Protein AF-A0A842VB21-F1 (afdb_monomer)

Sequence (110 aa):
MLKGRILIIIVIISISLSCAPSVQYQGKSYLRDKQTTINDISVLDEDSDIPLNAKILGSVYIGDSGLSIGCSFDEVINIAKRKAVEVGGDAIYLTEIISPDFSSTCYRIR

Solvent-accessible surface area (backbone atoms only — not comparable to full-atom values): 6630 Å² total; per-residue (Å²): 118,67,69,63,54,52,53,52,51,51,59,63,64,69,64,74,66,78,41,46,55,40,76,48,75,50,74,46,102,67,94,58,68,59,45,93,56,62,89,66,43,44,83,37,46,93,89,49,90,73,63,92,84,66,75,81,58,55,50,65,34,33,39,72,68,83,65,46,47,80,28,49,64,70,43,45,50,49,52,53,38,50,52,26,20,65,61,34,40,62,51,49,73,61,79,41,80,43,69,56,53,98,89,38,90,36,37,31,37,87

Mean predicted aligned error: 7.66 Å

pLDDT: mean 87.47, std 10.83, range [56.66, 97.44]

Radius of gyration: 18.77 Å; Cα contacts (8 Å, |Δi|>4): 161; chains: 1; bounding box: 71×24×35 Å

Nearest PDB structures (foldseek):
  5evg-assembly1_A  TM=6.224E-01  e=1.432E-01  Francisella tularensis subsp. novicida

Foldseek 3Di:
DVVVVVVVVVVVVVPPPPQAWDKDKAFDPDDDDAAPDLVQAAEAEPPDDDDPPDDDGTDMKTGGPQRHDQAEPVSQVSVVSVVCRRSVHRYDYQPDWDDDDPRGNGIIGD

Structure (mmCIF, N/CA/C/O backbone):
data_AF-A0A842VB21-F1
#
_entry.id   AF-A0A842VB21-F1
#
loop_
_atom_site.group_PDB
_atom_site.id
_atom_site.type_symbol
_atom_site.label_atom_id
_atom_site.label_alt_id
_atom_site.label_comp_id
_atom_site.label_asym_id
_atom_site.label_entity_id
_atom_site.label_seq_id
_atom_site.pdbx_PDB_ins_code
_atom_site.Cartn_x
_atom_site.Cartn_y
_atom_site.Cartn_z
_atom_site.occupancy
_atom_site.B_iso_or_equiv
_atom_site.auth_seq_id
_atom_site.auth_comp_id
_atom_site.auth_asym_id
_atom_site.auth_atom_id
_atom_site.pdbx_PDB_model_num
ATOM 1 N N . MET A 1 1 ? 48.153 7.476 8.233 1.00 60.06 1 MET A N 1
ATOM 2 C CA . MET A 1 1 ? 47.335 6.312 7.803 1.00 60.06 1 MET A CA 1
ATOM 3 C C . MET A 1 1 ? 45.970 6.218 8.500 1.00 60.06 1 MET A C 1
ATOM 5 O O . MET A 1 1 ? 45.022 5.808 7.848 1.00 60.06 1 MET A O 1
ATOM 9 N N . LEU A 1 2 ? 45.817 6.621 9.773 1.00 59.59 2 LEU A N 1
ATOM 10 C CA . LEU A 1 2 ? 44.538 6.513 10.505 1.00 59.59 2 LEU A CA 1
ATOM 11 C C . LEU A 1 2 ? 43.439 7.490 10.016 1.00 59.59 2 LEU A C 1
ATOM 13 O O . LEU A 1 2 ? 42.291 7.088 9.875 1.00 59.59 2 LEU A O 1
ATOM 17 N N . LYS A 1 3 ? 43.797 8.736 9.659 1.00 62.97 3 LYS A N 1
ATOM 18 C CA .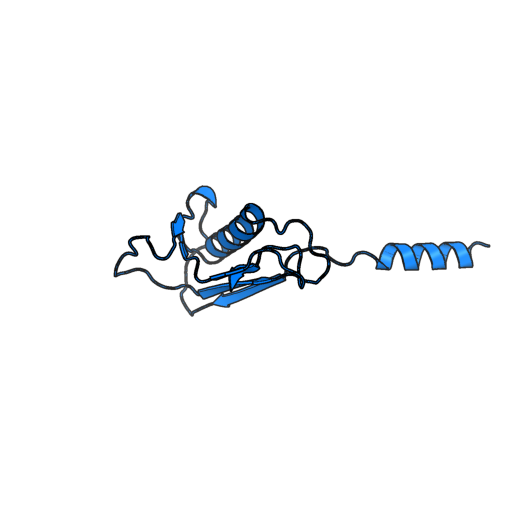 LYS A 1 3 ? 42.860 9.757 9.130 1.00 62.97 3 LYS A CA 1
ATOM 19 C C . LYS A 1 3 ? 42.182 9.360 7.809 1.00 62.97 3 LYS A C 1
ATOM 21 O O . LYS A 1 3 ? 40.994 9.596 7.650 1.00 62.97 3 LYS A O 1
ATOM 26 N N . GLY A 1 4 ? 42.913 8.709 6.898 1.00 67.12 4 GLY A N 1
ATOM 27 C CA . GLY A 1 4 ? 42.347 8.208 5.638 1.00 67.12 4 GLY A CA 1
ATOM 28 C C . GLY A 1 4 ? 41.363 7.054 5.852 1.00 67.12 4 GLY A C 1
ATOM 29 O O . GLY A 1 4 ? 40.323 7.010 5.210 1.00 67.12 4 GLY A O 1
ATOM 30 N N . ARG A 1 5 ? 41.639 6.169 6.822 1.00 72.75 5 ARG A N 1
ATOM 31 C CA . ARG A 1 5 ? 40.734 5.069 7.204 1.00 72.75 5 ARG A CA 1
ATOM 32 C C . ARG A 1 5 ? 39.445 5.596 7.843 1.00 72.75 5 ARG A C 1
ATOM 34 O O . ARG A 1 5 ? 38.380 5.085 7.535 1.00 72.75 5 ARG A O 1
ATOM 41 N N . ILE A 1 6 ? 39.536 6.647 8.662 1.00 77.06 6 ILE A N 1
ATOM 42 C CA . ILE A 1 6 ? 38.368 7.327 9.250 1.00 77.06 6 ILE A CA 1
ATOM 43 C C . ILE A 1 6 ? 37.505 7.986 8.163 1.00 77.06 6 ILE A C 1
ATOM 45 O O . ILE A 1 6 ? 36.289 7.832 8.189 1.00 77.06 6 ILE A O 1
ATOM 49 N N . LEU A 1 7 ? 38.116 8.658 7.179 1.00 74.31 7 LEU A N 1
ATOM 50 C CA . LEU A 1 7 ? 37.379 9.282 6.072 1.00 74.31 7 LEU A CA 1
ATOM 51 C C . LEU A 1 7 ? 36.619 8.239 5.231 1.00 74.31 7 LEU A C 1
ATOM 53 O O . LEU A 1 7 ? 35.460 8.446 4.893 1.00 74.31 7 LEU A O 1
ATOM 57 N N . ILE A 1 8 ? 37.249 7.092 4.953 1.00 79.12 8 ILE A N 1
ATOM 58 C CA . ILE A 1 8 ? 36.628 5.976 4.220 1.00 79.12 8 ILE A CA 1
ATOM 59 C C . ILE A 1 8 ? 35.450 5.382 5.009 1.00 79.12 8 ILE A C 1
ATOM 61 O O . ILE A 1 8 ? 34.405 5.106 4.430 1.00 79.12 8 ILE A O 1
ATOM 65 N N . ILE A 1 9 ? 35.585 5.233 6.331 1.00 77.31 9 ILE A N 1
ATOM 66 C CA . ILE A 1 9 ? 34.505 4.732 7.197 1.00 77.31 9 ILE A CA 1
ATOM 67 C C . ILE A 1 9 ? 33.306 5.695 7.199 1.00 77.31 9 ILE A C 1
ATOM 69 O O . ILE A 1 9 ? 32.170 5.240 7.108 1.00 77.31 9 ILE A O 1
ATOM 73 N N . ILE A 1 10 ? 33.541 7.011 7.240 1.00 75.56 10 ILE A N 1
ATOM 74 C CA .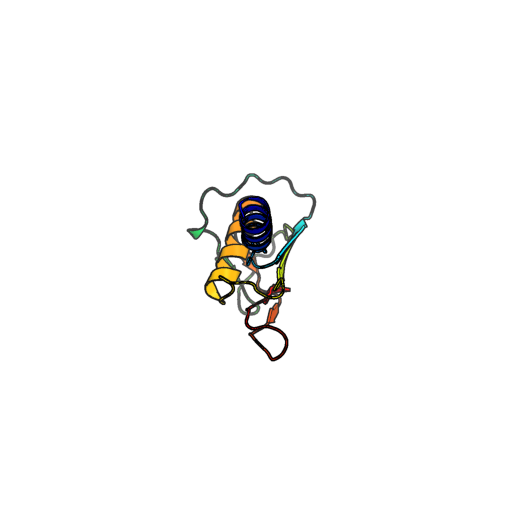 ILE A 1 10 ? 32.469 8.020 7.184 1.00 75.56 10 ILE A CA 1
ATOM 75 C C . ILE A 1 10 ? 31.718 7.948 5.847 1.00 75.56 10 ILE A C 1
ATOM 77 O O . ILE A 1 10 ? 30.491 7.944 5.849 1.00 75.56 10 ILE A O 1
ATOM 81 N N . VAL A 1 11 ? 32.432 7.805 4.724 1.00 73.62 11 VAL A N 1
ATOM 82 C CA . VAL A 1 11 ? 31.824 7.671 3.387 1.00 73.62 11 VAL A CA 1
ATOM 83 C C . VAL A 1 11 ? 30.972 6.401 3.264 1.00 73.62 11 VAL A C 1
ATOM 85 O O . VAL A 1 11 ? 29.896 6.456 2.681 1.00 73.62 11 VAL A O 1
ATOM 88 N N . ILE A 1 12 ? 31.404 5.277 3.848 1.00 68.31 12 ILE A N 1
ATOM 89 C CA . ILE A 1 12 ? 30.644 4.012 3.834 1.00 68.31 12 ILE A CA 1
ATOM 90 C C . ILE A 1 12 ? 29.378 4.104 4.707 1.00 68.31 12 ILE A C 1
ATOM 92 O O . ILE A 1 12 ? 28.335 3.573 4.334 1.00 68.31 12 ILE A O 1
ATOM 96 N N . ILE A 1 13 ? 29.439 4.806 5.843 1.00 67.06 13 ILE A N 1
ATOM 97 C CA . ILE A 1 13 ? 28.294 4.987 6.754 1.00 67.06 13 ILE A CA 1
ATOM 98 C C . ILE A 1 13 ? 27.224 5.915 6.153 1.00 67.06 13 ILE A C 1
ATOM 100 O O . ILE A 1 13 ? 26.045 5.766 6.464 1.00 67.06 13 ILE A O 1
ATOM 104 N N . SER A 1 14 ? 27.597 6.839 5.261 1.00 61.25 14 SER A N 1
ATOM 105 C CA . SER A 1 14 ? 26.656 7.760 4.602 1.00 61.25 14 SER A CA 1
ATOM 106 C C . SER A 1 14 ? 25.774 7.121 3.515 1.00 61.25 14 SER A C 1
ATOM 108 O O . SER A 1 14 ? 24.895 7.798 2.992 1.00 61.25 14 SER A O 1
ATOM 110 N N . ILE A 1 15 ? 25.968 5.839 3.176 1.00 59.38 15 ILE A N 1
ATOM 111 C CA . ILE A 1 15 ? 25.190 5.122 2.142 1.00 59.38 15 ILE A CA 1
ATOM 112 C C . ILE A 1 15 ? 23.947 4.430 2.737 1.00 59.38 15 ILE A C 1
ATOM 114 O O . ILE A 1 15 ? 23.303 3.620 2.079 1.00 59.38 15 ILE A O 1
ATOM 118 N N . SER A 1 16 ? 23.541 4.759 3.966 1.00 56.66 16 SER A N 1
ATOM 119 C CA . SER A 1 16 ? 22.222 4.386 4.497 1.00 56.66 16 SER A CA 1
ATOM 120 C C . SER A 1 16 ? 21.109 5.233 3.859 1.00 56.66 16 SER A C 1
ATOM 122 O O . SER A 1 16 ? 20.314 5.892 4.525 1.00 56.66 16 SER A O 1
ATOM 124 N N . LEU A 1 17 ? 21.057 5.216 2.528 1.00 59.69 17 LEU A N 1
ATOM 125 C CA . LEU A 1 17 ? 19.912 5.657 1.749 1.00 59.69 17 LEU A CA 1
ATOM 126 C C . LEU A 1 17 ? 18.777 4.687 2.088 1.00 59.69 17 LEU A C 1
ATOM 128 O O . LEU A 1 17 ? 18.894 3.483 1.883 1.00 59.69 17 LEU A O 1
ATOM 132 N N . SER A 1 18 ? 17.716 5.197 2.705 1.00 61.56 18 SER A N 1
ATOM 133 C CA . SER A 1 18 ? 16.543 4.410 3.075 1.00 61.56 18 SER A CA 1
ATOM 134 C C . SER A 1 18 ? 15.902 3.833 1.812 1.00 61.56 18 SER A C 1
ATOM 136 O O . SER A 1 18 ? 15.146 4.526 1.138 1.00 61.56 18 SER A O 1
ATOM 138 N N . CYS A 1 19 ? 16.187 2.570 1.493 1.00 82.06 19 CYS A N 1
ATOM 139 C CA . CYS A 1 19 ? 15.643 1.849 0.340 1.00 82.06 19 CYS A CA 1
ATOM 140 C C . CYS A 1 19 ? 14.157 1.471 0.521 1.00 82.06 19 CYS A C 1
ATOM 142 O O . CYS A 1 19 ? 13.757 0.369 0.171 1.00 82.06 19 CYS A O 1
ATOM 144 N N . ALA A 1 20 ? 13.325 2.328 1.110 1.00 89.19 20 ALA A N 1
ATOM 145 C CA . ALA A 1 20 ? 11.913 2.037 1.352 1.00 89.19 20 ALA A CA 1
ATOM 146 C C . ALA A 1 20 ? 11.009 2.753 0.331 1.00 89.19 20 ALA A C 1
ATOM 148 O O . ALA A 1 20 ? 11.347 3.858 -0.112 1.00 89.19 20 ALA A O 1
ATOM 149 N N . PRO A 1 21 ? 9.832 2.186 0.009 1.00 92.69 21 PRO A N 1
ATOM 150 C CA . PRO A 1 21 ? 8.817 2.893 -0.759 1.00 92.69 21 PRO A CA 1
ATOM 151 C C . PRO A 1 21 ? 8.366 4.153 -0.016 1.00 92.69 21 PRO A C 1
ATOM 153 O O . PRO A 1 21 ? 8.247 4.171 1.213 1.00 92.69 21 PRO A O 1
ATOM 156 N N . SER A 1 22 ? 8.073 5.209 -0.765 1.00 94.44 22 SER A N 1
ATOM 157 C CA . SER A 1 22 ? 7.432 6.403 -0.219 1.00 94.44 22 SER A CA 1
ATOM 158 C C . SER A 1 22 ? 5.968 6.115 0.116 1.00 94.44 22 SER A C 1
ATOM 160 O O . SER A 1 22 ? 5.273 5.453 -0.652 1.00 94.44 22 SER A O 1
ATOM 162 N N . VAL A 1 23 ? 5.493 6.627 1.254 1.00 95.75 23 VAL A N 1
ATOM 163 C CA . VAL A 1 23 ? 4.096 6.496 1.690 1.00 95.75 23 VAL A CA 1
ATOM 164 C C . VAL A 1 23 ? 3.583 7.871 2.079 1.00 95.75 23 VAL A C 1
ATOM 166 O O . VAL A 1 23 ? 4.112 8.495 2.998 1.00 95.75 23 VAL A O 1
ATOM 169 N N . GLN A 1 24 ? 2.548 8.342 1.392 1.00 96.50 24 GLN A N 1
ATOM 170 C CA . GLN A 1 24 ? 1.887 9.609 1.690 1.00 96.50 24 GLN A CA 1
ATOM 171 C C . GLN A 1 24 ? 0.427 9.337 2.022 1.00 96.50 24 GLN A C 1
ATOM 173 O O . GLN A 1 24 ? -0.228 8.542 1.356 1.00 96.50 24 GLN A O 1
ATOM 178 N N . TYR A 1 25 ? -0.090 9.988 3.058 1.00 95.50 25 TYR A N 1
ATOM 179 C CA . TYR A 1 25 ? -1.475 9.830 3.479 1.00 95.50 25 TYR A CA 1
ATOM 180 C C . TYR A 1 25 ? -2.157 11.191 3.542 1.00 95.50 25 TYR A C 1
ATOM 182 O O . TYR A 1 25 ? -1.658 12.113 4.187 1.00 95.50 25 TYR A O 1
ATOM 190 N N . GLN A 1 26 ? -3.305 11.296 2.883 1.00 95.56 26 GLN A N 1
ATOM 191 C CA . GLN A 1 26 ? -4.169 12.468 2.900 1.00 95.56 26 GLN A CA 1
ATOM 192 C C . GLN A 1 26 ? -5.456 12.100 3.634 1.00 95.56 26 GLN A C 1
ATOM 194 O O . GLN A 1 26 ? -6.383 11.533 3.057 1.00 95.56 26 GLN A O 1
ATOM 199 N N . GLY A 1 27 ? -5.475 12.367 4.939 1.00 92.50 27 GLY A N 1
ATOM 200 C CA . GLY A 1 27 ? -6.605 12.044 5.804 1.00 92.50 27 GLY A CA 1
ATOM 201 C C . GLY A 1 27 ? -7.762 13.029 5.680 1.00 92.50 27 GLY A C 1
ATOM 202 O O . GLY A 1 27 ? -7.576 14.209 5.382 1.00 92.50 27 GLY A O 1
ATOM 203 N N . LYS A 1 28 ? -8.965 12.543 5.975 1.00 89.81 28 LYS A N 1
ATOM 204 C CA . LYS A 1 28 ? -10.149 13.359 6.251 1.00 89.81 28 LYS A CA 1
ATOM 205 C C . LYS A 1 28 ? -10.399 13.409 7.758 1.00 89.81 28 LYS A C 1
ATOM 207 O O . LYS A 1 28 ? -10.013 12.502 8.493 1.00 89.81 28 LYS A O 1
ATOM 212 N N . SER A 1 29 ? -11.057 14.469 8.219 1.00 76.75 29 SER A N 1
ATOM 213 C CA . SER A 1 29 ? -11.335 14.694 9.641 1.00 76.75 29 SER A CA 1
ATOM 214 C C . SER A 1 29 ? -12.433 13.760 10.155 1.00 76.75 29 SER A C 1
ATOM 216 O O . SER A 1 29 ? -13.591 14.151 10.290 1.00 76.75 29 SER A O 1
ATOM 218 N N . TYR A 1 30 ? -12.057 12.520 10.451 1.00 77.94 30 TYR A N 1
ATOM 219 C CA . TYR A 1 30 ? -12.869 11.553 11.178 1.00 77.94 30 TYR A CA 1
ATOM 220 C C . TYR A 1 30 ? -12.040 11.009 12.336 1.00 77.94 30 TYR A C 1
ATOM 222 O O . TYR A 1 30 ? -10.907 10.577 12.142 1.00 77.94 30 TYR A O 1
ATOM 230 N N . LEU A 1 31 ? -12.599 11.037 13.543 1.00 72.25 31 LEU A N 1
ATOM 231 C CA . LEU A 1 31 ? -11.988 10.373 14.687 1.00 72.25 31 LEU A CA 1
ATOM 232 C C . LEU A 1 31 ? -12.417 8.906 14.656 1.00 72.25 31 LEU A C 1
ATOM 234 O O . LEU A 1 31 ? -13.607 8.604 14.757 1.00 72.25 31 LEU A O 1
ATOM 238 N N . ARG A 1 32 ? -11.448 8.011 14.483 1.00 79.44 32 ARG A N 1
ATOM 239 C CA . ARG A 1 32 ? -11.607 6.569 14.663 1.00 79.44 32 ARG A CA 1
ATOM 240 C C . ARG A 1 32 ? -10.426 6.030 15.450 1.00 79.44 32 ARG A C 1
ATOM 242 O O . ARG A 1 32 ? -9.307 6.522 15.310 1.00 79.44 32 ARG A O 1
ATOM 249 N N . ASP A 1 33 ? -10.701 5.009 16.247 1.00 81.12 33 ASP A N 1
ATOM 250 C CA . ASP A 1 33 ? -9.660 4.253 16.921 1.00 81.12 33 ASP A CA 1
ATOM 251 C C . ASP A 1 33 ? -8.926 3.361 15.920 1.00 81.12 33 ASP A C 1
ATOM 253 O O . ASP A 1 33 ? -9.498 2.880 14.940 1.00 81.12 33 ASP A O 1
ATOM 257 N N . LYS A 1 34 ? -7.639 3.141 16.181 1.00 83.19 34 LYS A N 1
ATOM 258 C CA . LYS A 1 34 ? -6.799 2.234 15.401 1.00 83.19 34 LYS A CA 1
ATOM 259 C C . LYS A 1 34 ? -7.404 0.824 15.400 1.00 83.19 34 LYS A C 1
ATOM 261 O O . LYS A 1 34 ? -7.731 0.293 16.462 1.00 83.19 34 LYS A O 1
ATOM 266 N N . GLN A 1 35 ? -7.450 0.180 14.235 1.00 77.81 35 GLN A N 1
ATOM 267 C CA . GLN A 1 35 ? -7.884 -1.213 14.132 1.00 77.81 35 GLN A CA 1
ATOM 268 C C . GLN A 1 35 ? -6.873 -2.146 14.824 1.00 77.81 35 GLN A C 1
ATOM 270 O O . GLN A 1 35 ? -5.666 -1.886 14.853 1.00 77.81 35 GLN A O 1
ATOM 275 N N . THR A 1 36 ? -7.345 -3.248 15.407 1.00 74.00 36 THR A N 1
ATOM 276 C CA . THR A 1 36 ? -6.482 -4.148 16.195 1.00 74.00 36 THR A CA 1
ATOM 277 C C . THR A 1 36 ? -5.737 -5.174 15.331 1.00 74.00 36 THR A C 1
ATOM 279 O O . THR A 1 36 ? -4.657 -5.623 15.717 1.00 74.00 36 THR A O 1
ATOM 282 N N . THR A 1 37 ? -6.246 -5.492 14.136 1.00 78.69 37 THR A N 1
ATOM 283 C CA . THR A 1 37 ? -5.735 -6.590 13.297 1.00 78.69 37 THR A CA 1
ATOM 284 C C . THR A 1 37 ? -5.655 -6.213 11.818 1.00 78.69 37 THR A C 1
ATOM 286 O O . THR A 1 37 ? -6.608 -5.707 11.239 1.00 78.69 37 THR A O 1
ATOM 289 N N . ILE A 1 38 ? -4.514 -6.505 11.181 1.00 79.06 38 ILE A N 1
ATOM 290 C CA . ILE A 1 38 ? -4.295 -6.257 9.743 1.00 79.06 38 ILE A CA 1
ATOM 291 C C . ILE A 1 38 ? -5.013 -7.261 8.834 1.00 79.06 38 ILE A C 1
ATOM 293 O O . ILE A 1 38 ? -5.383 -6.919 7.714 1.00 79.06 38 ILE A O 1
ATOM 297 N N . ASN A 1 39 ? -5.220 -8.491 9.315 1.00 79.69 39 ASN A N 1
ATOM 298 C CA . ASN A 1 39 ? -5.857 -9.559 8.539 1.00 79.69 39 ASN A CA 1
ATOM 299 C C . ASN A 1 39 ? -7.334 -9.270 8.245 1.00 79.69 39 ASN A C 1
ATOM 301 O O . ASN A 1 39 ? -7.879 -9.835 7.304 1.00 79.69 39 ASN A O 1
ATOM 305 N N . ASP A 1 40 ? -7.936 -8.355 9.002 1.00 85.06 40 ASP A N 1
ATOM 306 C CA . ASP A 1 40 ? -9.335 -7.962 8.851 1.00 85.06 40 ASP A CA 1
ATOM 307 C C . ASP A 1 40 ? -9.514 -6.848 7.803 1.00 85.06 40 ASP A C 1
ATOM 309 O O . ASP A 1 40 ? -10.642 -6.487 7.476 1.00 85.06 40 ASP A O 1
ATOM 313 N N . ILE A 1 41 ? -8.417 -6.306 7.249 1.00 92.44 41 ILE A N 1
ATOM 314 C CA . ILE A 1 41 ? -8.482 -5.275 6.208 1.00 92.44 41 ILE A CA 1
ATOM 315 C C . ILE A 1 41 ? -8.787 -5.916 4.857 1.00 92.44 41 ILE A C 1
ATOM 317 O O . ILE A 1 41 ? -7.920 -6.543 4.228 1.00 92.44 41 ILE A O 1
ATOM 321 N N . SER A 1 42 ? -10.014 -5.690 4.396 1.00 94.06 42 SER A N 1
ATOM 322 C CA . SER A 1 42 ? -10.466 -6.113 3.070 1.00 94.06 42 SER A CA 1
ATOM 323 C C . SER A 1 42 ? -9.804 -5.277 1.972 1.00 94.06 42 SER A C 1
ATOM 325 O O . SER A 1 42 ? -9.521 -4.094 2.160 1.00 94.06 42 SER A O 1
ATOM 327 N N . VAL A 1 43 ? -9.542 -5.897 0.823 1.00 95.06 43 VAL A N 1
ATOM 328 C CA . VAL A 1 43 ? -9.078 -5.206 -0.386 1.00 95.06 43 VAL A CA 1
ATOM 329 C C . VAL A 1 43 ? -10.243 -5.192 -1.356 1.00 95.06 43 VAL A C 1
ATOM 331 O O . VAL A 1 43 ? -10.754 -6.256 -1.688 1.00 95.06 43 VAL A O 1
ATOM 334 N N . LEU A 1 44 ? -10.675 -3.997 -1.734 1.00 95.25 44 LEU A N 1
ATOM 335 C CA . LEU A 1 44 ? -11.784 -3.752 -2.645 1.00 95.25 44 LEU A CA 1
ATOM 336 C C . LEU A 1 44 ? -11.243 -3.131 -3.936 1.00 95.25 44 LEU A C 1
ATOM 338 O O . LEU A 1 44 ? -10.237 -2.420 -3.912 1.00 95.25 44 LEU A O 1
ATOM 342 N N . ASP A 1 45 ? -11.939 -3.363 -5.032 1.00 92.44 45 ASP A N 1
ATOM 343 C CA . ASP A 1 45 ? -11.661 -2.861 -6.378 1.00 92.44 45 ASP A CA 1
ATOM 344 C C . ASP A 1 45 ? -12.972 -2.450 -7.070 1.00 92.44 45 ASP A C 1
ATOM 346 O O . ASP A 1 45 ? -14.030 -2.415 -6.441 1.00 92.44 45 ASP A O 1
ATOM 350 N N . GLU A 1 46 ? -12.906 -2.101 -8.355 1.00 89.44 46 GLU A N 1
ATOM 351 C CA . GLU A 1 46 ? -14.058 -1.630 -9.135 1.00 89.44 46 GLU A CA 1
ATOM 352 C C . GLU A 1 46 ? -15.215 -2.636 -9.240 1.00 89.44 46 GLU A C 1
ATOM 354 O O . GLU A 1 46 ? -16.364 -2.220 -9.393 1.00 89.44 46 GLU A O 1
ATOM 359 N N . ASP A 1 47 ? -14.929 -3.932 -9.093 1.00 91.50 47 ASP A N 1
ATOM 360 C CA . ASP A 1 47 ? -15.918 -5.012 -9.139 1.00 91.50 47 ASP A CA 1
ATOM 361 C C . ASP A 1 47 ? -16.517 -5.322 -7.754 1.00 91.50 47 ASP A C 1
ATOM 363 O O . ASP A 1 47 ? -17.424 -6.148 -7.620 1.00 91.50 47 ASP A O 1
ATOM 367 N N . SER A 1 48 ? -16.016 -4.676 -6.701 1.00 91.75 48 SER A N 1
ATOM 368 C CA . SER A 1 48 ? -16.438 -4.919 -5.327 1.00 91.75 48 SER A CA 1
ATOM 369 C C . SER A 1 48 ? -17.702 -4.140 -4.951 1.00 91.75 48 SER A C 1
ATOM 371 O O . SER A 1 48 ? -17.801 -2.929 -5.149 1.00 91.75 48 SER A O 1
ATOM 373 N N . ASP A 1 49 ? -18.639 -4.808 -4.276 1.00 91.81 49 ASP A N 1
ATOM 374 C CA . ASP A 1 49 ? -19.817 -4.154 -3.701 1.00 91.81 49 ASP A CA 1
ATOM 375 C C . ASP A 1 49 ? -19.434 -3.285 -2.489 1.00 91.81 49 ASP A C 1
ATOM 377 O O . ASP A 1 49 ? -19.168 -3.782 -1.389 1.00 91.81 49 ASP A O 1
ATOM 381 N N . ILE A 1 50 ? -19.435 -1.960 -2.665 1.00 90.12 50 ILE A N 1
ATOM 382 C CA . ILE A 1 50 ? -19.162 -1.008 -1.580 1.00 90.12 50 ILE A CA 1
ATOM 383 C C . ILE A 1 50 ? -20.470 -0.663 -0.847 1.00 90.12 50 ILE A C 1
ATOM 385 O O . ILE A 1 50 ? -21.408 -0.155 -1.469 1.00 90.12 50 ILE A O 1
ATOM 389 N N . PRO A 1 51 ? -20.551 -0.850 0.485 1.00 88.69 51 PRO A N 1
ATOM 390 C CA . PRO A 1 51 ? -21.723 -0.453 1.257 1.00 88.69 51 PRO A CA 1
ATOM 391 C C . PRO A 1 51 ? -22.050 1.037 1.094 1.00 88.69 51 PRO A C 1
ATOM 393 O O . PRO A 1 51 ? -21.174 1.893 1.203 1.00 88.69 51 PRO A O 1
ATOM 396 N N . LEU A 1 52 ? -23.334 1.371 0.935 1.00 88.50 52 LEU A N 1
ATOM 397 C CA . LEU A 1 52 ? -23.802 2.760 0.768 1.00 88.50 52 LEU A CA 1
ATOM 398 C C . LEU A 1 52 ? -23.400 3.696 1.921 1.00 88.50 52 LEU A C 1
ATOM 400 O O . LEU A 1 52 ? -23.312 4.909 1.745 1.00 88.50 52 LEU A O 1
ATOM 404 N N . ASN A 1 53 ? -23.181 3.147 3.115 1.00 90.00 53 ASN A N 1
ATOM 405 C CA . ASN A 1 53 ? -22.775 3.884 4.310 1.00 90.00 53 ASN A CA 1
ATOM 406 C C . ASN A 1 53 ? -21.250 3.916 4.525 1.00 90.00 53 ASN A C 1
ATOM 408 O O . ASN A 1 53 ? -20.804 4.375 5.583 1.00 90.00 53 ASN A O 1
ATOM 412 N N . ALA A 1 54 ? -20.455 3.432 3.566 1.00 91.12 54 ALA A N 1
ATOM 413 C CA . ALA A 1 54 ? -19.003 3.487 3.640 1.00 91.12 54 ALA A CA 1
ATOM 414 C C . ALA A 1 54 ? -18.518 4.942 3.724 1.00 91.12 54 ALA A C 1
ATOM 416 O O . ALA A 1 54 ? -19.009 5.841 3.039 1.00 91.12 54 ALA A O 1
ATOM 417 N N . LYS A 1 55 ? -17.529 5.180 4.589 1.00 92.31 55 LYS A N 1
ATOM 418 C CA . LYS A 1 55 ? -16.898 6.491 4.759 1.00 92.31 55 LYS A CA 1
ATOM 419 C C . LYS A 1 55 ? -15.449 6.412 4.318 1.00 92.31 55 LYS A C 1
ATOM 421 O O . LYS A 1 55 ? -14.681 5.613 4.842 1.00 92.31 55 LYS A O 1
ATOM 426 N N . ILE A 1 56 ? -15.068 7.293 3.403 1.00 92.94 56 ILE A N 1
ATOM 427 C CA . ILE A 1 56 ? -13.674 7.441 2.984 1.00 92.94 56 ILE A CA 1
ATOM 428 C C . ILE A 1 56 ? -12.909 8.135 4.113 1.00 92.94 56 ILE A C 1
ATOM 430 O O . ILE A 1 56 ? -13.173 9.302 4.396 1.00 92.94 56 ILE A O 1
ATOM 434 N N . LEU A 1 57 ? -11.960 7.438 4.740 1.00 94.25 57 LEU A N 1
ATOM 435 C CA . LEU A 1 57 ? -11.124 7.998 5.812 1.00 94.25 57 LEU A CA 1
ATOM 436 C C . LEU A 1 57 ? -9.977 8.864 5.277 1.00 94.25 57 LEU A C 1
ATOM 438 O O . LEU A 1 57 ? -9.534 9.789 5.953 1.00 94.25 57 LEU A O 1
ATOM 442 N N . GLY A 1 58 ? -9.536 8.603 4.051 1.00 94.69 58 GLY A N 1
ATOM 443 C CA . GLY A 1 58 ? -8.462 9.326 3.387 1.00 94.69 58 GLY A CA 1
ATOM 444 C C . GLY A 1 58 ? -7.968 8.576 2.157 1.00 94.69 58 GLY A C 1
ATOM 445 O O . GLY A 1 58 ? -8.540 7.550 1.787 1.00 94.69 58 GLY A O 1
ATOM 446 N N . SER A 1 59 ? -6.893 9.083 1.565 1.00 96.62 59 SER A N 1
ATOM 447 C CA . SER A 1 59 ? -6.196 8.462 0.434 1.00 96.62 59 SER A CA 1
ATOM 448 C C . SER A 1 59 ? -4.757 8.146 0.822 1.00 96.62 59 SER A C 1
ATOM 450 O O . SER A 1 59 ? -4.091 8.967 1.459 1.00 96.62 59 SER A O 1
ATOM 452 N N . VAL A 1 60 ? -4.273 6.963 0.448 1.00 97.06 60 VAL A N 1
ATOM 453 C CA . VAL A 1 60 ? -2.877 6.555 0.631 1.00 97.06 60 VAL A CA 1
ATOM 454 C C . VAL A 1 60 ? -2.210 6.421 -0.731 1.00 97.06 60 VAL A C 1
ATOM 456 O O . VAL A 1 60 ? -2.718 5.738 -1.609 1.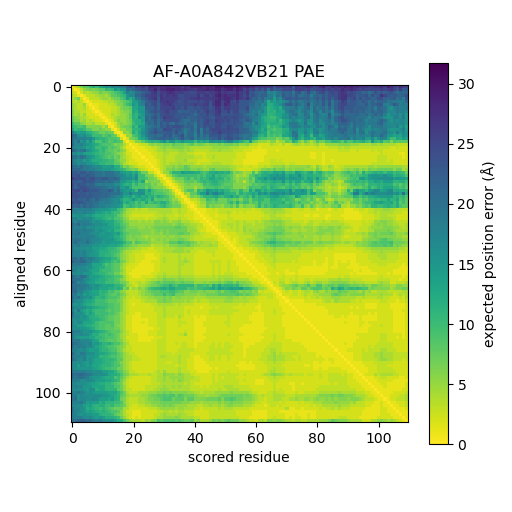00 97.06 60 VAL A O 1
ATOM 459 N N . TYR A 1 61 ? -1.062 7.069 -0.880 1.00 97.44 61 TYR A N 1
ATOM 460 C CA . TYR A 1 61 ? -0.234 7.033 -2.076 1.00 97.44 61 TYR A CA 1
ATOM 461 C C . TYR A 1 61 ? 1.047 6.288 -1.736 1.00 97.44 61 TYR A C 1
ATOM 463 O O . TYR A 1 61 ? 1.699 6.605 -0.734 1.00 97.44 61 TYR A O 1
ATOM 471 N N . ILE A 1 62 ? 1.408 5.308 -2.558 1.00 96.94 62 ILE A N 1
ATOM 472 C CA . ILE A 1 62 ? 2.618 4.507 -2.373 1.00 96.94 62 ILE A CA 1
ATOM 473 C C . ILE A 1 62 ? 3.452 4.612 -3.642 1.00 96.94 62 ILE A C 1
ATOM 475 O O . ILE A 1 62 ? 3.034 4.169 -4.708 1.00 96.94 62 ILE A O 1
ATOM 479 N N . GLY A 1 63 ? 4.622 5.233 -3.529 1.00 94.88 63 GLY A N 1
ATOM 480 C CA . GLY A 1 63 ? 5.512 5.520 -4.652 1.00 94.88 63 GLY A CA 1
ATOM 481 C C . GLY A 1 63 ? 6.906 4.929 -4.466 1.00 94.88 63 GLY A C 1
ATOM 482 O O . GLY A 1 63 ? 7.293 4.570 -3.357 1.00 94.88 63 GLY A O 1
ATOM 483 N N . AS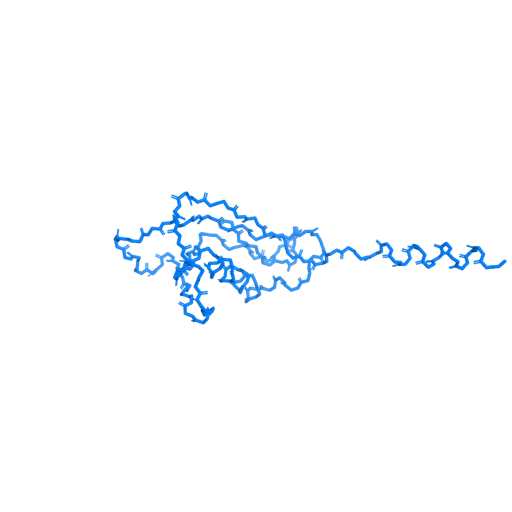P A 1 64 ? 7.699 4.918 -5.530 1.00 93.06 64 ASP A N 1
ATOM 484 C CA . ASP A 1 64 ? 9.122 4.574 -5.473 1.00 93.06 64 ASP A CA 1
ATOM 485 C C . ASP A 1 64 ? 9.973 5.811 -5.125 1.00 93.06 64 ASP A C 1
ATOM 487 O O . ASP A 1 64 ? 9.770 6.886 -5.688 1.00 93.06 64 ASP A O 1
ATOM 491 N N . SER A 1 65 ? 10.923 5.662 -4.198 1.00 88.19 65 SER A N 1
ATOM 492 C CA . SER A 1 65 ? 11.924 6.675 -3.835 1.00 88.19 65 SER A CA 1
ATOM 493 C C . SER A 1 65 ? 13.226 6.597 -4.659 1.00 88.19 65 SER A C 1
ATOM 495 O O . SER A 1 65 ? 14.155 7.366 -4.412 1.00 88.19 65 SER A O 1
ATOM 497 N N . GLY A 1 66 ? 13.295 5.707 -5.657 1.00 82.81 66 GLY A N 1
ATOM 498 C CA . GLY A 1 66 ? 14.349 5.616 -6.678 1.00 82.81 66 GLY A CA 1
ATOM 499 C C . GLY A 1 66 ? 15.219 4.360 -6.580 1.00 82.81 66 GLY A C 1
ATOM 500 O O . GLY A 1 66 ? 15.644 3.830 -7.600 1.00 82.81 66 GLY A O 1
ATOM 501 N N . LEU A 1 67 ? 15.467 3.865 -5.364 1.00 81.12 67 LEU A N 1
ATOM 502 C CA . LEU A 1 67 ? 16.139 2.583 -5.094 1.00 81.12 67 LEU A CA 1
ATOM 503 C C . LEU A 1 67 ? 15.349 1.780 -4.052 1.00 81.12 67 LEU A C 1
ATOM 505 O O . LEU A 1 67 ? 15.932 1.135 -3.177 1.00 81.12 67 LEU A O 1
ATOM 509 N N . SER A 1 68 ? 14.015 1.868 -4.094 1.00 87.25 68 SER A N 1
ATOM 510 C CA . S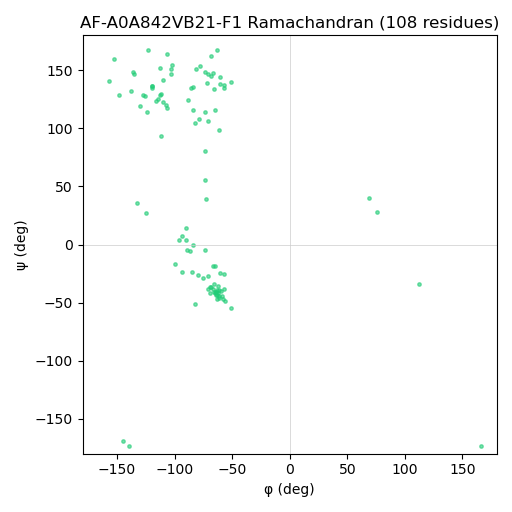ER A 1 68 ? 13.187 1.155 -3.124 1.00 87.25 68 SER A CA 1
ATOM 511 C C . SER A 1 68 ? 13.329 -0.351 -3.317 1.00 87.25 68 SER A C 1
ATOM 513 O O . SER A 1 68 ? 13.239 -0.872 -4.426 1.00 87.25 68 SER A O 1
ATOM 515 N N . ILE A 1 69 ? 13.508 -1.058 -2.212 1.00 87.38 69 ILE A N 1
ATOM 516 C CA . ILE A 1 69 ? 13.311 -2.498 -2.103 1.00 87.38 69 ILE A CA 1
ATOM 517 C C . ILE A 1 69 ? 12.017 -2.745 -1.326 1.00 87.38 69 ILE A C 1
ATOM 519 O O . ILE A 1 69 ? 11.492 -1.850 -0.660 1.00 87.38 69 ILE A O 1
ATOM 523 N N . GLY A 1 70 ? 11.491 -3.962 -1.402 1.00 89.19 70 GLY A N 1
ATOM 524 C CA . GLY A 1 70 ? 10.259 -4.308 -0.699 1.00 89.19 70 GLY A CA 1
ATOM 525 C C . GLY A 1 70 ? 9.015 -3.610 -1.269 1.00 89.19 70 GLY A C 1
ATOM 526 O O . GLY A 1 70 ? 8.180 -3.099 -0.523 1.00 89.19 70 GLY A O 1
ATOM 527 N N . CYS A 1 71 ? 8.947 -3.513 -2.598 1.00 93.12 71 CYS A N 1
ATOM 528 C CA . CYS A 1 71 ? 7.919 -2.803 -3.356 1.00 93.12 71 CYS A CA 1
ATOM 529 C C . CYS A 1 71 ? 7.219 -3.698 -4.397 1.00 93.12 71 CYS A C 1
ATOM 531 O O . CYS A 1 71 ? 6.751 -3.220 -5.435 1.00 93.12 71 CYS A O 1
ATOM 533 N N . SER A 1 72 ? 7.181 -5.010 -4.153 1.00 96.00 72 SER A N 1
ATOM 534 C CA . SER A 1 72 ? 6.326 -5.921 -4.916 1.00 96.00 72 SER A CA 1
ATOM 535 C C . SER A 1 72 ? 4.847 -5.584 -4.708 1.00 96.00 72 SER A C 1
ATOM 537 O O . SER A 1 72 ? 4.486 -4.831 -3.800 1.00 96.00 72 SER A O 1
ATOM 539 N N . PHE A 1 73 ? 3.979 -6.160 -5.541 1.00 95.94 73 PHE A N 1
ATOM 540 C CA . PHE A 1 73 ? 2.534 -5.981 -5.422 1.00 95.94 73 PHE A CA 1
ATOM 541 C C . PHE A 1 73 ? 2.044 -6.264 -3.992 1.00 95.94 73 PHE A C 1
ATOM 543 O O . PHE A 1 73 ? 1.480 -5.380 -3.351 1.00 95.94 73 PHE A O 1
ATOM 550 N N . ASP A 1 74 ? 2.355 -7.442 -3.445 1.00 95.81 74 ASP A N 1
ATOM 551 C CA . ASP A 1 74 ? 1.914 -7.840 -2.103 1.00 95.81 74 ASP A CA 1
ATOM 552 C C . ASP A 1 74 ? 2.468 -6.926 -1.004 1.00 95.81 74 ASP A C 1
ATOM 554 O O . ASP A 1 74 ? 1.784 -6.629 -0.024 1.00 95.81 74 ASP A O 1
ATOM 558 N N . GLU A 1 75 ? 3.700 -6.443 -1.148 1.00 95.88 75 GLU A N 1
ATOM 559 C CA . GLU A 1 75 ? 4.303 -5.531 -0.174 1.00 95.88 75 GLU A CA 1
ATOM 560 C C . GLU A 1 75 ? 3.627 -4.163 -0.186 1.00 95.88 75 GLU A C 1
ATOM 562 O O . GLU A 1 75 ? 3.330 -3.616 0.878 1.00 95.88 75 GLU A O 1
ATOM 567 N N . VAL A 1 76 ? 3.319 -3.636 -1.370 1.00 96.44 76 VAL A N 1
ATOM 568 C CA . VAL A 1 76 ? 2.603 -2.368 -1.543 1.00 96.44 76 VAL A CA 1
ATOM 569 C C . VAL A 1 76 ? 1.175 -2.471 -1.001 1.00 96.44 76 VAL A C 1
ATOM 571 O O . VAL A 1 76 ? 0.738 -1.591 -0.255 1.00 96.44 76 VAL A O 1
ATOM 574 N N . ILE A 1 77 ? 0.485 -3.586 -1.250 1.00 96.88 77 ILE A N 1
ATOM 575 C CA . ILE A 1 77 ? -0.821 -3.872 -0.642 1.00 96.88 77 ILE A CA 1
ATOM 576 C C . ILE A 1 77 ? -0.706 -3.960 0.886 1.00 96.88 77 ILE A C 1
ATOM 578 O O . ILE A 1 77 ? -1.504 -3.358 1.604 1.00 96.88 77 ILE A O 1
ATOM 582 N N . ASN A 1 78 ? 0.312 -4.636 1.419 1.00 95.88 78 ASN A N 1
ATOM 583 C CA . ASN A 1 78 ? 0.532 -4.728 2.865 1.00 95.88 78 ASN A CA 1
ATOM 584 C C . ASN A 1 78 ? 0.875 -3.376 3.506 1.00 95.88 78 ASN A C 1
ATOM 586 O O . ASN A 1 78 ? 0.482 -3.107 4.644 1.00 95.88 78 ASN A O 1
ATOM 590 N N . ILE A 1 79 ? 1.594 -2.497 2.806 1.00 95.75 79 ILE A N 1
ATOM 591 C CA . ILE A 1 79 ? 1.826 -1.114 3.241 1.00 95.75 79 ILE A CA 1
ATOM 592 C C . ILE A 1 79 ? 0.492 -0.357 3.313 1.00 95.75 79 ILE A C 1
ATOM 594 O O . ILE A 1 79 ? 0.216 0.270 4.340 1.00 95.75 79 ILE A O 1
ATOM 598 N N . ALA A 1 80 ? -0.357 -0.464 2.287 1.00 96.81 80 ALA A N 1
ATOM 599 C CA . ALA A 1 80 ? -1.678 0.165 2.272 1.00 96.81 80 ALA A CA 1
ATOM 600 C C . ALA A 1 80 ? -2.572 -0.359 3.410 1.00 96.81 80 ALA A C 1
ATOM 602 O O . ALA A 1 80 ? -3.139 0.435 4.163 1.00 96.81 80 ALA A O 1
ATOM 603 N N . LYS A 1 81 ? -2.623 -1.682 3.618 1.00 96.62 81 LYS A N 1
ATOM 604 C CA . LYS A 1 81 ? -3.359 -2.304 4.732 1.00 96.62 81 LYS A CA 1
ATOM 605 C C . LYS A 1 81 ? -2.873 -1.817 6.093 1.00 96.62 81 LYS A C 1
ATOM 607 O O . LYS A 1 81 ? -3.687 -1.476 6.945 1.00 96.62 81 LYS A O 1
ATOM 612 N N . ARG A 1 82 ? -1.555 -1.722 6.312 1.00 95.38 82 ARG A N 1
ATOM 613 C CA . ARG A 1 82 ? -1.002 -1.165 7.561 1.00 95.38 82 ARG A CA 1
ATOM 614 C C . ARG A 1 82 ? -1.447 0.274 7.793 1.00 95.38 82 ARG A C 1
ATOM 616 O O . ARG A 1 82 ? -1.770 0.619 8.927 1.00 95.38 82 ARG A O 1
ATOM 623 N N . LYS A 1 83 ? -1.490 1.096 6.739 1.00 95.50 83 LYS A N 1
ATOM 624 C CA . LYS A 1 83 ? -1.996 2.466 6.854 1.00 95.50 83 LYS A CA 1
ATOM 625 C C . LYS A 1 83 ? -3.488 2.478 7.189 1.00 95.50 83 LYS A C 1
ATOM 627 O O . LYS A 1 83 ? -3.876 3.246 8.060 1.00 95.50 83 LYS A O 1
ATOM 632 N N . ALA A 1 84 ? -4.296 1.603 6.586 1.00 95.12 84 ALA A N 1
ATOM 633 C CA . ALA A 1 84 ? -5.708 1.451 6.942 1.00 95.12 84 ALA A CA 1
ATOM 634 C C . ALA A 1 84 ? -5.884 1.090 8.426 1.00 95.12 84 ALA A C 1
ATOM 636 O O . ALA A 1 84 ? -6.638 1.763 9.122 1.00 95.12 84 ALA A O 1
ATOM 637 N N . VAL A 1 85 ? -5.115 0.124 8.942 1.00 94.44 85 VAL A N 1
ATOM 638 C CA . VAL A 1 85 ? -5.116 -0.225 10.374 1.00 94.44 85 VAL A CA 1
ATOM 639 C C . VAL A 1 85 ? -4.807 0.991 11.246 1.00 94.44 85 VAL A C 1
ATOM 641 O O . VAL A 1 85 ? -5.519 1.254 12.213 1.00 94.44 85 VAL A O 1
ATOM 644 N N . GLU A 1 86 ? -3.750 1.733 10.906 1.00 92.69 86 GLU A N 1
ATOM 645 C CA . GLU A 1 86 ? -3.294 2.917 11.644 1.00 92.69 86 GLU A CA 1
ATOM 646 C C . GLU A 1 86 ? -4.382 3.987 11.776 1.00 92.69 86 GLU A C 1
ATOM 648 O O . GLU A 1 86 ? -4.501 4.599 12.834 1.00 92.69 86 GLU A O 1
ATOM 653 N N . VAL A 1 87 ? -5.188 4.178 10.729 1.00 92.69 87 VAL A N 1
ATOM 654 C CA . VAL A 1 87 ? -6.239 5.208 10.676 1.00 92.69 87 VAL A CA 1
ATOM 655 C C . VAL A 1 87 ? -7.627 4.683 11.057 1.00 92.69 87 VAL A C 1
ATOM 657 O O . VAL A 1 87 ? -8.604 5.425 10.969 1.00 92.69 87 VAL A O 1
ATOM 660 N N . GLY A 1 88 ? -7.732 3.414 11.467 1.00 92.75 88 GLY A N 1
ATOM 661 C CA . GLY A 1 88 ? -8.998 2.795 11.870 1.00 92.75 88 GLY A CA 1
ATOM 662 C C . GLY A 1 88 ? -9.926 2.436 10.707 1.00 92.75 88 GLY A C 1
ATOM 663 O O . GLY A 1 88 ? -11.147 2.473 10.859 1.00 92.75 88 GLY A O 1
ATOM 664 N N . GLY A 1 89 ? -9.376 2.165 9.525 1.00 92.81 89 GLY A N 1
ATOM 665 C CA . GLY A 1 89 ? -10.118 1.676 8.365 1.00 92.81 89 GLY A CA 1
ATOM 666 C C . GLY A 1 89 ? -10.374 0.174 8.421 1.00 92.81 89 GLY A C 1
ATOM 667 O O . GLY A 1 89 ? -9.566 -0.570 8.965 1.00 92.81 89 GLY A O 1
ATOM 668 N N . ASP A 1 90 ? -11.478 -0.250 7.806 1.00 93.50 90 ASP A N 1
ATOM 669 C CA . ASP A 1 90 ? -11.890 -1.662 7.712 1.00 93.50 90 ASP A CA 1
ATOM 670 C C . ASP A 1 90 ? -11.529 -2.282 6.345 1.00 93.50 90 ASP A C 1
ATOM 672 O O . ASP A 1 90 ? -11.517 -3.497 6.163 1.00 93.50 90 ASP A O 1
ATOM 676 N N . ALA A 1 91 ? -11.233 -1.436 5.357 1.00 94.56 91 ALA A N 1
ATOM 677 C CA . ALA A 1 91 ? -10.898 -1.841 4.002 1.00 94.56 91 ALA A CA 1
ATOM 678 C C . ALA A 1 91 ? -9.986 -0.809 3.326 1.00 94.56 91 ALA A C 1
ATOM 680 O O . ALA A 1 91 ? -9.952 0.363 3.715 1.00 94.56 91 ALA A O 1
ATOM 681 N N . ILE A 1 92 ? -9.284 -1.249 2.286 1.00 96.00 92 ILE A N 1
ATOM 682 C CA . ILE A 1 92 ? -8.677 -0.387 1.270 1.00 96.00 92 ILE A CA 1
ATOM 683 C C . ILE A 1 92 ? -9.440 -0.566 -0.040 1.00 96.00 92 ILE A C 1
ATOM 685 O O . ILE A 1 92 ? -9.834 -1.679 -0.370 1.00 96.00 92 ILE A O 1
ATOM 689 N N . TYR A 1 93 ? -9.635 0.523 -0.777 1.00 96.38 93 TYR A N 1
ATOM 690 C CA . TYR A 1 93 ? -10.189 0.498 -2.129 1.00 96.38 93 TYR A CA 1
ATOM 691 C C . TYR A 1 93 ? -9.076 0.859 -3.113 1.00 96.38 93 TYR A C 1
ATOM 693 O O . TYR A 1 93 ? -8.436 1.901 -2.954 1.00 96.38 93 TYR A O 1
ATOM 701 N N . LEU A 1 94 ? -8.806 -0.018 -4.076 1.00 95.38 94 LEU A N 1
ATOM 702 C CA . LEU A 1 94 ? -7.749 0.143 -5.067 1.00 95.38 94 LEU A CA 1
ATOM 703 C C . LEU A 1 94 ? -8.246 1.038 -6.201 1.00 95.38 94 LEU A C 1
ATOM 705 O O . LEU A 1 94 ? -9.038 0.623 -7.038 1.00 95.38 94 LEU A O 1
ATOM 709 N N . THR A 1 95 ? -7.776 2.282 -6.203 1.00 93.00 95 THR A N 1
ATOM 710 C CA . THR A 1 95 ? -8.103 3.292 -7.216 1.00 93.00 95 THR A CA 1
ATOM 711 C C . THR A 1 95 ? -7.256 3.144 -8.471 1.00 93.00 95 THR A C 1
ATOM 713 O O . THR A 1 95 ? -7.786 3.101 -9.575 1.00 93.00 95 THR A O 1
ATOM 716 N N . GLU A 1 96 ? -5.938 3.063 -8.306 1.00 95.19 96 GLU A N 1
ATOM 717 C CA . GLU A 1 96 ? -4.990 2.903 -9.403 1.00 95.19 96 GLU A CA 1
ATOM 718 C C . GLU A 1 96 ? -3.780 2.097 -8.918 1.00 95.19 96 GLU A C 1
ATOM 720 O O . GLU A 1 96 ? -3.156 2.426 -7.904 1.00 95.19 96 GLU A O 1
ATOM 725 N N . ILE A 1 97 ? -3.425 1.049 -9.666 1.00 95.62 97 ILE A N 1
ATOM 726 C CA . ILE A 1 97 ? -2.202 0.270 -9.454 1.00 95.62 97 ILE A CA 1
ATOM 727 C C . ILE A 1 97 ? -1.320 0.431 -10.682 1.00 95.62 97 ILE A C 1
ATOM 729 O O . ILE A 1 97 ? -1.717 0.099 -11.797 1.00 95.62 97 ILE A O 1
ATOM 733 N N . ILE A 1 98 ? -0.095 0.897 -10.467 1.00 96.19 98 ILE A N 1
ATOM 734 C CA . ILE A 1 98 ? 0.883 1.090 -11.532 1.00 96.19 98 ILE A CA 1
ATOM 735 C C . ILE A 1 98 ? 1.928 -0.012 -11.415 1.00 96.19 98 ILE A C 1
ATOM 737 O O . ILE A 1 98 ? 2.642 -0.102 -10.411 1.00 96.19 98 ILE A O 1
ATOM 741 N N . SER A 1 99 ? 2.016 -0.851 -12.446 1.00 96.44 99 SER A N 1
ATOM 742 C CA . SER A 1 9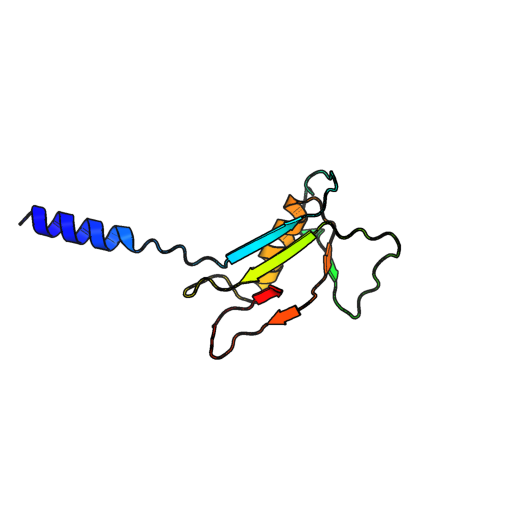9 ? 3.033 -1.895 -12.539 1.00 96.44 99 SER A CA 1
ATOM 743 C C . SER A 1 99 ? 4.438 -1.300 -12.726 1.00 96.44 99 SER A C 1
ATOM 745 O O . SER A 1 99 ? 4.582 -0.142 -13.140 1.00 96.44 99 SER A O 1
ATOM 747 N N . PRO A 1 100 ? 5.491 -2.092 -12.465 1.00 95.81 100 PRO A N 1
ATOM 748 C CA . PRO A 1 100 ? 6.842 -1.750 -12.881 1.00 95.81 100 PRO A CA 1
ATOM 749 C C . PRO A 1 100 ? 6.897 -1.393 -14.373 1.00 95.81 100 PRO A C 1
ATOM 751 O O . PRO A 1 100 ? 6.241 -2.027 -15.202 1.00 95.81 100 PRO A O 1
ATOM 754 N N . ASP A 1 101 ? 7.677 -0.370 -14.704 1.00 94.06 101 ASP A N 1
ATOM 755 C CA . ASP A 1 101 ? 7.852 0.165 -16.053 1.00 94.06 101 ASP A CA 1
ATOM 756 C C . ASP A 1 101 ? 9.302 0.653 -16.262 1.00 94.06 101 ASP A C 1
ATOM 758 O O . ASP A 1 101 ? 10.192 0.397 -15.452 1.00 94.06 101 ASP A O 1
ATOM 762 N N . PHE A 1 102 ? 9.569 1.364 -17.361 1.00 91.25 102 PHE A N 1
ATOM 763 C CA . PHE 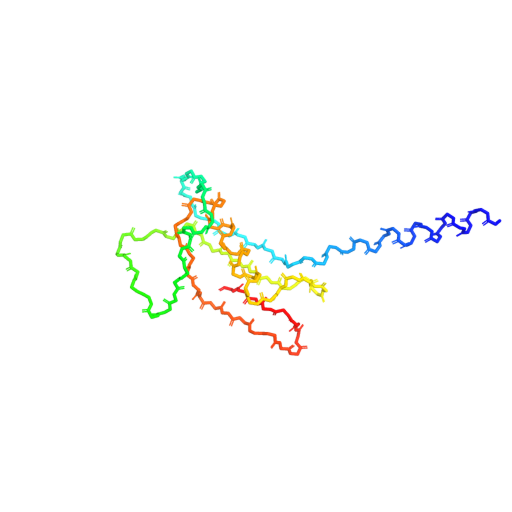A 1 102 ? 10.904 1.906 -17.647 1.00 91.25 102 PHE A CA 1
ATOM 764 C C . PHE A 1 102 ? 11.386 2.966 -16.641 1.00 91.25 102 PHE A C 1
ATOM 766 O O . PHE A 1 102 ? 12.580 3.254 -16.598 1.00 91.25 102 PHE A O 1
ATOM 773 N N . SER A 1 103 ? 10.481 3.573 -15.868 1.00 89.25 1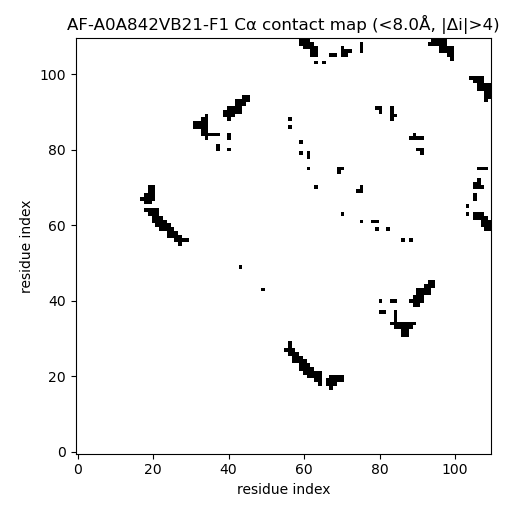03 SER A N 1
ATOM 774 C CA . SER A 1 103 ? 10.790 4.609 -14.876 1.00 89.25 103 SER A CA 1
ATOM 775 C C . SER A 1 103 ? 11.008 4.054 -13.467 1.00 89.25 103 SER A C 1
ATOM 777 O O . SER A 1 103 ? 11.671 4.707 -12.664 1.00 89.25 103 SER A O 1
ATOM 779 N N . SER A 1 104 ? 10.456 2.878 -13.152 1.00 92.44 104 SER A N 1
ATOM 780 C CA . SER A 1 104 ? 10.545 2.271 -11.822 1.00 92.44 104 SER A CA 1
ATOM 781 C C . SER A 1 104 ? 10.358 0.757 -11.864 1.00 92.44 104 SER A C 1
ATOM 783 O O . SER A 1 104 ? 9.476 0.238 -12.545 1.00 92.44 104 SER A O 1
ATOM 785 N N . THR A 1 105 ? 11.135 0.041 -11.051 1.00 93.06 105 THR A N 1
ATOM 786 C CA . THR A 1 105 ? 10.993 -1.411 -10.852 1.00 93.06 105 THR A CA 1
ATOM 787 C C . THR A 1 105 ? 9.932 -1.785 -9.813 1.00 93.06 105 THR A C 1
ATOM 789 O O . THR A 1 105 ? 9.727 -2.968 -9.549 1.00 93.06 105 THR A O 1
ATOM 792 N N . CYS A 1 106 ? 9.277 -0.800 -9.201 1.00 94.81 106 CYS A N 1
ATOM 793 C CA . CYS A 1 106 ? 8.347 -0.984 -8.095 1.00 94.81 106 CYS A CA 1
ATOM 794 C C . CYS A 1 106 ? 6.885 -0.871 -8.525 1.00 94.81 106 CYS A C 1
ATOM 796 O O . CYS A 1 106 ? 6.526 -0.041 -9.367 1.00 94.81 106 CYS A O 1
ATOM 798 N N . TYR A 1 107 ? 6.022 -1.645 -7.862 1.00 97.12 107 TYR A N 1
ATOM 799 C CA . TYR A 1 107 ? 4.588 -1.372 -7.878 1.00 97.12 107 TYR A CA 1
ATOM 800 C C . TYR A 1 107 ? 4.299 -0.076 -7.118 1.00 97.12 107 TYR A C 1
ATOM 802 O O . TYR A 1 107 ? 4.974 0.258 -6.139 1.00 97.12 107 TYR A O 1
ATOM 810 N N . ARG A 1 108 ? 3.302 0.676 -7.585 1.00 96.31 108 ARG A N 1
ATOM 811 C CA . ARG A 1 108 ? 2.900 1.965 -7.003 1.00 96.31 108 ARG A CA 1
ATOM 812 C C . ARG A 1 108 ? 1.373 2.050 -6.913 1.00 96.31 108 ARG A C 1
ATOM 814 O O . ARG A 1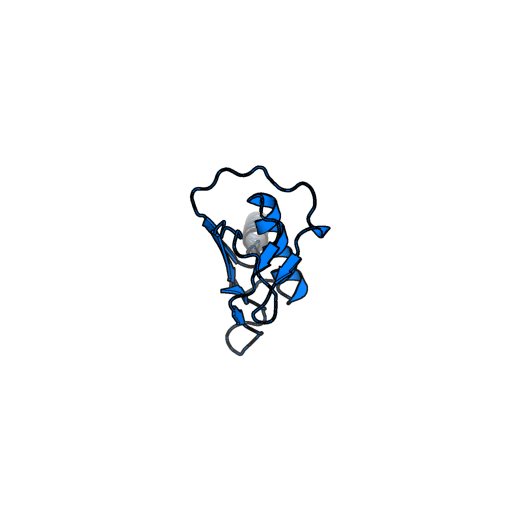 108 ? 0.685 1.480 -7.756 1.00 96.31 108 ARG A O 1
ATOM 821 N N . ILE A 1 109 ? 0.865 2.764 -5.909 1.00 96.38 109 ILE A N 1
ATOM 822 C CA . ILE A 1 109 ? -0.566 3.061 -5.706 1.00 96.38 109 ILE A CA 1
ATOM 823 C C . ILE A 1 109 ? -0.772 4.576 -5.736 1.00 96.38 109 ILE A C 1
ATOM 825 O O . ILE A 1 109 ? -0.011 5.310 -5.090 1.00 96.38 109 ILE A O 1
ATOM 829 N N . ARG A 1 110 ? -1.799 5.027 -6.463 1.00 91.38 110 ARG A N 1
ATOM 830 C CA . ARG A 1 110 ? -2.217 6.432 -6.552 1.00 91.38 110 ARG A CA 1
ATOM 831 C C . ARG A 1 110 ? -3.698 6.630 -6.251 1.00 91.38 110 ARG A C 1
ATOM 833 O O . ARG A 1 110 ? -4.498 5.714 -6.538 1.00 91.38 110 ARG A O 1
#

Secondary structure (DSSP, 8-state):
-HHHHHHHHHHHHTT----PPEEEEEE-S---PPPS-STT-EEE-TTS---TT----EEEEEE--SS--S-SHHHHHHHHHHHHHHTT-SEEE---EE---SS-SS-EE-